Protein AF-A0A4P9ZT47-F1 (afdb_monomer_lite)

Secondary structure (DSSP, 8-state):
------HHHHHHHHHHHHHHHTSHHHHHHHHHHHHHHHTSHHHHHHHHHHHHHHHH-GGG--HHHHHHHHHHHHHHTS-HHHHHHHHHHHHHHHHHHS-----------

Radius of gyration: 21.72 Å; chains: 1; bounding box: 48×40×74 Å

Organism: NCBI:txid215637

Foldseek 3Di:
DDDDQDPVNVLVVVLVVCCVVVCVVVVLVVLLVVVCVVVCLVVVLVVVLCVVCVVQPVVRDDPVNSCVVSVVVSVVPDDVVSVCVSVVSSVVSSVVVVDDDPDDDPPDD

InterPro domains:
  IPR018783 Transcription factor, enhancer of yellow 2 [MF_03046] (1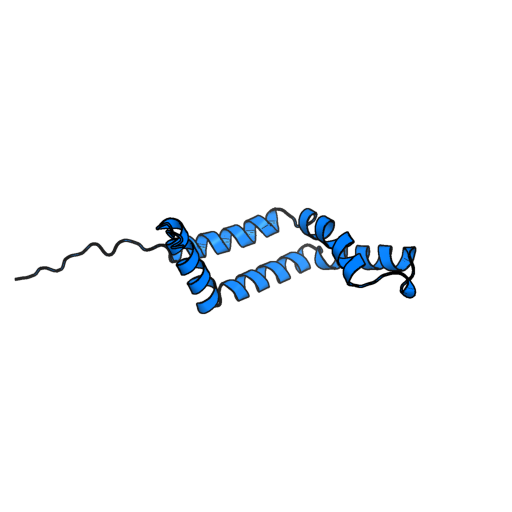0-97)
  IPR018783 Transcription factor, enhancer of yellow 2 [PF10163] (14-94)
  IPR018783 Transcription factor, enhancer of yellow 2 [PTHR12514] (7-97)
  IPR038212 Transcription factor EnY2 superfamily [G3DSA:1.10.246.140] (2-98)

Structure (mmCIF, N/CA/C/O backbone):
data_AF-A0A4P9ZT47-F1
#
_entry.id   AF-A0A4P9ZT47-F1
#
loop_
_atom_site.group_PDB
_atom_site.id
_atom_site.type_symbol
_atom_site.label_atom_id
_atom_site.label_alt_id
_atom_site.label_comp_id
_atom_site.label_asym_id
_atom_site.label_entity_id
_atom_site.label_seq_id
_atom_site.pdbx_PDB_ins_code
_atom_site.Cartn_x
_atom_site.Cartn_y
_atom_site.Cartn_z
_atom_site.occupancy
_atom_site.B_iso_or_equiv
_atom_site.auth_seq_id
_atom_site.auth_comp_id
_atom_site.auth_asym_id
_atom_site.auth_atom_id
_atom_site.pdbx_PDB_model_num
ATOM 1 N N . MET A 1 1 ? 4.374 30.961 22.612 1.00 38.50 1 MET A N 1
ATOM 2 C CA . MET A 1 1 ? 3.231 30.814 21.687 1.00 38.50 1 MET A CA 1
ATOM 3 C C . MET A 1 1 ? 2.540 29.503 22.025 1.00 38.50 1 MET A C 1
ATOM 5 O O . MET A 1 1 ? 3.067 28.450 21.700 1.00 38.50 1 MET A O 1
ATOM 9 N N . THR A 1 2 ? 1.453 29.547 22.792 1.00 42.91 2 THR A N 1
ATOM 10 C CA . THR A 1 2 ? 0.694 28.357 23.208 1.00 42.91 2 THR A CA 1
ATOM 11 C C . THR A 1 2 ? -0.320 28.025 22.116 1.00 42.91 2 THR A C 1
ATOM 13 O O . THR A 1 2 ? -1.231 28.815 21.887 1.00 42.91 2 THR A O 1
ATOM 16 N N . GLN A 1 3 ? -0.151 26.906 21.407 1.00 46.59 3 GLN A N 1
ATOM 17 C CA . GLN A 1 3 ? -1.192 26.424 20.497 1.00 46.59 3 GLN A CA 1
ATOM 18 C C . GLN A 1 3 ? -2.319 25.822 21.340 1.00 46.59 3 GLN A C 1
ATOM 20 O O . GLN A 1 3 ? -2.102 24.869 22.085 1.00 46.59 3 GLN A O 1
ATOM 25 N N . SER A 1 4 ? -3.503 26.422 21.262 1.00 53.44 4 SER A N 1
ATOM 26 C CA . SER A 1 4 ? -4.724 25.937 21.897 1.00 53.44 4 SER A CA 1
ATOM 27 C C . SER A 1 4 ? -5.212 24.695 21.144 1.00 53.44 4 SER A C 1
ATOM 29 O O . SER A 1 4 ? -5.905 24.820 20.139 1.00 53.44 4 SER A O 1
ATOM 31 N N . THR A 1 5 ? -4.816 23.498 21.575 1.00 61.81 5 THR A N 1
ATOM 32 C CA . THR A 1 5 ? -5.343 22.239 21.024 1.00 61.81 5 THR A CA 1
ATOM 33 C C . THR A 1 5 ? -6.844 22.166 21.297 1.00 61.81 5 THR A C 1
ATOM 35 O O . THR A 1 5 ? -7.264 22.286 22.449 1.00 61.81 5 THR A O 1
ATOM 38 N N . THR A 1 6 ? -7.667 22.011 20.257 1.00 75.56 6 THR A N 1
ATOM 39 C CA . THR A 1 6 ? -9.116 21.882 20.451 1.00 75.56 6 THR A CA 1
ATOM 40 C C . THR A 1 6 ? -9.455 20.499 21.028 1.00 75.56 6 THR A C 1
ATOM 42 O O . THR A 1 6 ? -8.720 19.536 20.789 1.00 75.56 6 THR A O 1
ATOM 45 N N . PRO A 1 7 ? -10.587 20.336 21.739 1.00 75.56 7 PRO A N 1
ATOM 46 C CA . PRO A 1 7 ? -11.012 19.026 22.243 1.00 75.56 7 PRO A CA 1
ATOM 47 C C . PRO A 1 7 ? -11.136 17.950 21.147 1.00 75.56 7 PRO A C 1
ATOM 49 O O . PRO A 1 7 ? -10.900 16.770 21.396 1.00 75.56 7 PRO A O 1
ATOM 52 N N . SER A 1 8 ? -11.464 18.353 19.913 1.00 81.12 8 SER A N 1
ATOM 53 C CA . SER A 1 8 ? -11.537 17.451 18.755 1.00 81.12 8 SER A CA 1
ATOM 54 C C . SER A 1 8 ? -10.158 16.977 18.291 1.00 81.12 8 SER A C 1
ATOM 56 O O . SER A 1 8 ? -9.996 15.804 17.953 1.00 81.12 8 SER A O 1
ATOM 58 N N . ASP A 1 9 ? -9.151 17.851 18.322 1.00 86.81 9 ASP A N 1
ATOM 59 C CA . ASP A 1 9 ? -7.772 17.478 17.987 1.00 86.81 9 ASP A CA 1
ATOM 60 C C . ASP A 1 9 ? -7.203 16.510 19.027 1.00 86.81 9 ASP A C 1
ATOM 62 O O . ASP A 1 9 ? -6.559 15.523 18.677 1.00 86.81 9 ASP A O 1
ATOM 66 N N . GLN A 1 10 ? -7.513 16.730 20.308 1.00 86.56 10 GLN A N 1
ATOM 67 C CA . GLN A 1 10 ? -7.136 15.810 21.380 1.00 86.56 10 GLN A CA 1
ATOM 68 C C . GLN A 1 10 ? -7.779 14.433 21.216 1.00 86.56 10 GLN A C 1
ATOM 70 O O . GLN A 1 10 ? -7.087 13.429 21.377 1.00 86.56 10 GLN A O 1
ATOM 75 N N . LEU A 1 11 ? -9.060 14.353 20.845 1.00 87.81 11 LEU A N 1
ATOM 76 C CA . LEU A 1 11 ? -9.711 13.072 20.557 1.00 87.81 11 LEU A CA 1
ATOM 77 C C . LEU A 1 11 ? -9.000 12.322 19.421 1.00 87.81 11 LEU A C 1
ATOM 79 O O . LEU A 1 11 ? -8.733 11.128 19.545 1.00 87.81 11 LEU A O 1
ATOM 83 N N . ARG A 1 12 ? -8.658 13.022 18.332 1.00 89.38 12 ARG A N 1
ATOM 84 C CA . ARG A 1 12 ? -7.939 12.430 17.196 1.00 89.38 12 ARG A CA 1
ATOM 85 C C . ARG A 1 12 ? -6.576 11.884 17.601 1.00 89.38 12 ARG A C 1
ATOM 87 O O . ARG A 1 12 ? -6.286 10.737 17.286 1.00 89.38 12 ARG A O 1
ATOM 94 N N . VAL A 1 13 ? -5.786 12.663 18.339 1.00 91.62 13 VAL A N 1
ATOM 95 C CA . VAL A 1 13 ? -4.464 12.234 18.824 1.00 91.62 13 VAL A CA 1
ATOM 96 C C . VAL A 1 13 ? -4.578 10.992 19.714 1.00 91.62 13 VAL A C 1
ATOM 98 O O . VAL A 1 13 ? -3.836 10.034 19.517 1.00 91.62 13 VAL A O 1
ATOM 101 N N . ASN A 1 14 ? -5.544 10.960 20.641 1.00 90.88 14 ASN A N 1
ATOM 102 C CA . ASN A 1 14 ? -5.775 9.789 21.494 1.00 90.88 14 ASN A CA 1
ATOM 103 C C . ASN A 1 14 ? -6.164 8.547 20.675 1.00 90.88 14 ASN A C 1
ATOM 105 O O . ASN A 1 14 ? -5.673 7.451 20.938 1.00 90.88 14 ASN A O 1
ATOM 109 N N . LEU A 1 15 ? -7.029 8.699 19.668 1.00 92.31 15 LEU A N 1
ATOM 110 C CA . LEU A 1 15 ? -7.416 7.593 18.789 1.00 92.31 15 LEU A CA 1
ATOM 111 C C . LEU A 1 15 ? -6.245 7.102 17.929 1.00 92.31 15 LEU A C 1
ATOM 113 O O . LEU A 1 15 ? -6.069 5.896 17.799 1.00 92.31 15 LEU A O 1
ATOM 117 N N . GLU A 1 16 ? -5.432 8.003 17.373 1.00 92.00 16 GLU A N 1
ATOM 118 C CA . GLU A 1 16 ? -4.234 7.658 16.593 1.00 92.00 16 GLU A CA 1
ATOM 119 C C . GLU A 1 16 ? -3.190 6.916 17.441 1.00 92.00 16 GLU A C 1
ATOM 121 O O . GLU A 1 16 ? -2.585 5.941 16.977 1.00 92.00 16 GLU A O 1
ATOM 126 N N . GLN A 1 17 ? -3.019 7.329 18.701 1.00 93.50 17 GLN A N 1
ATOM 127 C CA . GLN A 1 17 ? -2.173 6.630 19.663 1.00 93.50 17 GLN A CA 1
ATOM 128 C C . GLN A 1 17 ? -2.708 5.221 19.932 1.00 93.50 17 GLN A C 1
ATOM 130 O O . GLN A 1 17 ? -1.977 4.251 19.741 1.00 93.50 17 GLN A O 1
ATOM 135 N N . ARG A 1 18 ? -3.999 5.080 20.263 1.00 93.81 18 ARG A N 1
ATOM 136 C CA . ARG A 1 18 ? -4.622 3.764 20.493 1.00 93.81 18 ARG A CA 1
ATOM 137 C C . ARG A 1 18 ? -4.570 2.864 19.262 1.00 93.81 18 ARG A C 1
ATOM 139 O O . ARG A 1 18 ? -4.360 1.664 19.405 1.00 93.81 18 ARG A O 1
ATOM 146 N N . LEU A 1 19 ? -4.734 3.419 18.061 1.00 93.94 19 LEU A N 1
ATOM 147 C CA . LEU A 1 19 ? -4.620 2.681 16.800 1.00 93.94 19 LEU A CA 1
ATOM 148 C C . LEU A 1 19 ? -3.219 2.073 16.635 1.00 93.94 19 LEU A C 1
ATOM 150 O O . LEU A 1 19 ? -3.083 0.968 16.122 1.00 93.94 19 LEU A O 1
ATOM 154 N N . THR A 1 20 ? -2.187 2.786 17.087 1.00 95.06 20 THR A N 1
ATOM 155 C CA . THR A 1 20 ? -0.797 2.319 17.028 1.00 95.06 20 THR A CA 1
ATOM 156 C C . THR A 1 20 ? -0.484 1.334 18.159 1.00 95.06 20 THR A C 1
ATOM 158 O O . THR A 1 20 ? 0.075 0.274 17.914 1.00 95.06 20 THR A O 1
ATOM 161 N N . GLU A 1 21 ? -0.870 1.638 19.399 1.00 95.06 21 GLU A N 1
ATOM 162 C CA . GLU A 1 21 ? -0.560 0.797 20.569 1.00 95.06 21 GLU A CA 1
ATOM 163 C C . GLU A 1 21 ? -1.315 -0.539 20.580 1.00 95.06 21 GLU A C 1
ATOM 165 O O . GLU A 1 21 ? -0.807 -1.528 21.101 1.00 95.06 21 GLU A O 1
ATOM 170 N N . SER A 1 22 ? -2.516 -0.586 19.994 1.00 95.19 22 SER A N 1
ATOM 171 C CA . SER A 1 22 ? -3.296 -1.826 19.861 1.00 95.19 22 SER A CA 1
ATOM 172 C C . SER A 1 22 ? -2.806 -2.753 18.743 1.00 95.19 22 SER A C 1
ATOM 174 O O . SER A 1 22 ? -3.268 -3.888 18.666 1.00 95.19 22 SER A O 1
ATOM 176 N N . GLY A 1 23 ? -1.905 -2.289 17.869 1.00 95.94 23 GLY A N 1
ATOM 177 C CA . GLY A 1 23 ? -1.488 -3.020 16.668 1.00 95.94 23 GLY A CA 1
ATOM 178 C C . GLY A 1 23 ? -2.489 -2.955 15.506 1.00 95.94 23 GLY A C 1
ATOM 179 O O . GLY A 1 23 ? -2.251 -3.536 14.445 1.00 95.94 23 GLY A O 1
ATOM 180 N N . GLU A 1 24 ? -3.612 -2.247 15.669 1.00 96.12 24 GLU A N 1
ATOM 181 C CA . GLU A 1 24 ? -4.642 -2.133 14.631 1.00 96.12 24 GLU A CA 1
ATOM 182 C C . GLU A 1 24 ? -4.102 -1.425 13.381 1.00 96.12 24 GLU A C 1
ATOM 184 O O . GLU A 1 24 ? -4.453 -1.765 12.251 1.00 96.12 24 GLU A O 1
ATOM 189 N N . LYS A 1 25 ? -3.198 -0.457 13.554 1.00 95.00 25 LYS A N 1
ATOM 190 C CA . LYS A 1 25 ? -2.531 0.220 12.438 1.00 95.00 25 LYS A CA 1
ATOM 191 C C . LYS A 1 25 ? -1.781 -0.773 11.549 1.00 95.00 25 LYS A C 1
ATOM 193 O O . LYS A 1 25 ? -1.902 -0.710 10.324 1.00 95.00 25 LYS A O 1
ATOM 198 N N . GLU A 1 26 ? -1.005 -1.670 12.143 1.00 97.25 26 GLU A N 1
ATOM 199 C CA . GLU A 1 26 ? -0.248 -2.707 11.446 1.00 97.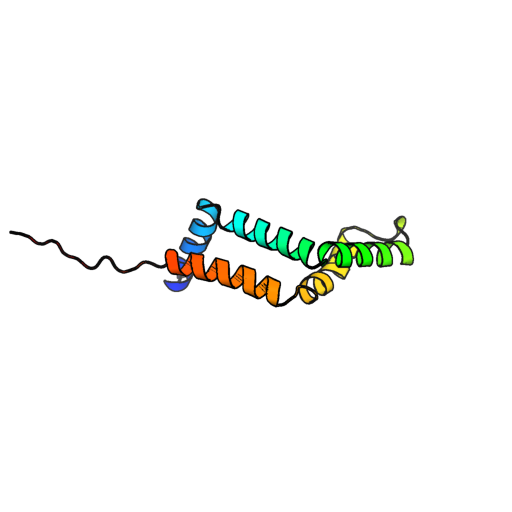25 26 GLU A CA 1
ATOM 200 C C . GLU A 1 26 ? -1.201 -3.699 10.769 1.00 97.25 26 GLU A C 1
ATOM 202 O O . GLU A 1 26 ? -1.015 -4.018 9.591 1.00 97.25 26 GLU A O 1
ATOM 207 N N . HIS A 1 27 ? -2.278 -4.087 11.457 1.00 97.00 27 HIS A N 1
ATOM 208 C CA . HIS A 1 27 ? -3.318 -4.949 10.900 1.00 97.00 27 HIS A CA 1
ATOM 209 C C . HIS A 1 27 ? -3.995 -4.333 9.660 1.00 97.00 27 HIS A C 1
ATOM 211 O O . HIS A 1 27 ? -4.091 -4.969 8.606 1.00 97.00 27 HIS A O 1
ATOM 217 N N . LEU A 1 28 ? -4.380 -3.053 9.716 1.00 97.38 28 LEU A N 1
ATOM 218 C CA . LEU A 1 28 ? -4.942 -2.325 8.572 1.00 97.38 28 LEU A CA 1
ATOM 219 C C . LEU A 1 28 ? -3.956 -2.241 7.400 1.00 97.38 28 LEU A C 1
ATOM 221 O O . LEU A 1 28 ? -4.357 -2.363 6.239 1.00 97.38 28 LEU A O 1
ATOM 225 N N . GLN A 1 29 ? -2.661 -2.059 7.677 1.00 96.81 29 GLN A N 1
ATOM 226 C CA . GLN A 1 29 ? -1.633 -2.082 6.635 1.00 96.81 29 GLN A CA 1
ATOM 227 C C . GLN A 1 29 ? -1.513 -3.459 5.973 1.00 96.81 29 GLN A C 1
ATOM 229 O O . GLN A 1 29 ? -1.293 -3.531 4.763 1.00 96.81 29 GLN A O 1
ATOM 234 N N . GLU A 1 30 ? -1.650 -4.549 6.726 1.00 97.81 30 GLU A N 1
ATOM 235 C CA . GLU A 1 30 ? -1.665 -5.907 6.174 1.00 97.81 30 GLU A CA 1
ATOM 236 C C . GLU A 1 30 ? -2.882 -6.143 5.285 1.00 97.81 30 GLU A C 1
ATOM 238 O O . GLU A 1 30 ? -2.716 -6.597 4.151 1.00 97.81 30 GLU A O 1
ATOM 243 N N . ILE A 1 31 ? -4.076 -5.743 5.733 1.00 97.31 31 ILE A N 1
ATOM 244 C CA . ILE A 1 31 ? -5.301 -5.821 4.924 1.00 97.31 31 ILE A CA 1
ATOM 245 C C . ILE A 1 31 ? -5.138 -5.023 3.628 1.00 97.31 31 ILE A C 1
ATOM 247 O O . ILE A 1 31 ? -5.518 -5.504 2.555 1.00 97.31 31 ILE A O 1
ATOM 251 N N . LEU A 1 32 ? -4.560 -3.819 3.702 1.00 97.62 32 LEU A N 1
ATOM 252 C CA . LEU A 1 32 ? -4.302 -2.989 2.527 1.00 97.62 32 LEU A CA 1
ATOM 253 C C . LEU A 1 32 ? -3.328 -3.687 1.574 1.00 97.62 32 LEU A C 1
ATOM 255 O O . LEU A 1 32 ? -3.634 -3.823 0.392 1.00 97.62 32 LEU A O 1
ATOM 259 N N . ARG A 1 33 ? -2.184 -4.178 2.073 1.00 97.31 33 ARG A N 1
ATOM 260 C CA . ARG A 1 33 ? -1.200 -4.897 1.246 1.00 97.31 33 ARG A CA 1
ATOM 261 C C . ARG A 1 33 ? -1.809 -6.128 0.580 1.00 97.31 33 ARG A C 1
ATOM 263 O O . ARG A 1 33 ? -1.597 -6.307 -0.615 1.00 97.31 33 ARG A O 1
ATOM 270 N N . ALA A 1 34 ? -2.552 -6.946 1.325 1.00 97.75 34 ALA A N 1
ATOM 271 C CA . ALA A 1 34 ? -3.216 -8.133 0.794 1.00 97.75 34 ALA A CA 1
ATOM 272 C C . ALA A 1 34 ? -4.214 -7.753 -0.306 1.00 97.75 34 ALA A C 1
ATOM 274 O O . ALA A 1 34 ? -4.125 -8.263 -1.418 1.00 97.75 34 ALA A O 1
ATOM 275 N N . SER A 1 35 ? -5.069 -6.760 -0.048 1.00 97.38 35 SER A N 1
ATOM 276 C CA . SER A 1 35 ? -6.086 -6.322 -1.012 1.00 97.38 35 SER A CA 1
ATOM 277 C C . SER A 1 35 ? -5.467 -5.740 -2.291 1.00 97.38 35 SER A C 1
ATOM 279 O O . SER A 1 35 ? -5.965 -6.002 -3.381 1.00 97.38 35 SER A O 1
ATOM 281 N N . LEU A 1 36 ? -4.354 -4.999 -2.187 1.00 97.75 36 LEU A N 1
ATOM 282 C CA . LEU A 1 36 ? -3.608 -4.476 -3.343 1.00 97.75 36 LEU A CA 1
ATOM 283 C C . LEU A 1 36 ? -2.883 -5.570 -4.149 1.00 97.75 36 LEU A C 1
ATOM 285 O O . LEU A 1 36 ? -2.575 -5.374 -5.326 1.00 97.75 36 LEU A O 1
ATOM 289 N N . ILE A 1 37 ? -2.562 -6.705 -3.527 1.00 97.56 37 ILE A N 1
ATOM 290 C CA . ILE A 1 37 ? -2.021 -7.876 -4.228 1.00 97.56 37 ILE A CA 1
ATOM 291 C C . ILE A 1 37 ? -3.158 -8.623 -4.927 1.00 97.56 37 ILE A C 1
ATOM 293 O O . ILE A 1 37 ? -3.059 -8.889 -6.120 1.00 97.56 37 ILE A O 1
ATOM 297 N N . GLU A 1 38 ? -4.242 -8.907 -4.207 1.00 97.00 38 GLU A N 1
ATOM 298 C CA . GLU A 1 38 ? -5.407 -9.649 -4.703 1.00 97.00 38 GLU A CA 1
ATOM 299 C C . GLU A 1 38 ? -6.068 -8.969 -5.906 1.00 97.00 38 GLU A C 1
ATOM 301 O O . GLU A 1 38 ? -6.420 -9.643 -6.871 1.00 97.00 38 GLU A O 1
ATOM 306 N N . CYS A 1 39 ? -6.191 -7.637 -5.898 1.00 96.50 39 CYS A N 1
ATOM 307 C CA . CYS A 1 39 ? -6.756 -6.897 -7.030 1.00 96.50 39 CYS A CA 1
ATOM 308 C C . CYS A 1 39 ? -5.758 -6.656 -8.180 1.00 96.50 39 CYS A C 1
ATOM 310 O O . CYS A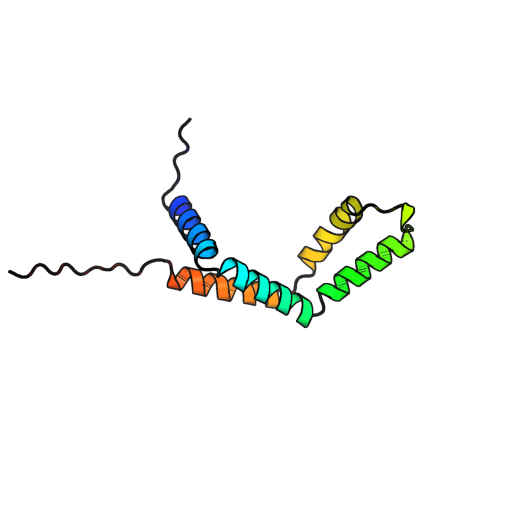 1 39 ? -6.085 -5.972 -9.148 1.00 96.50 39 CYS A O 1
ATOM 312 N N . GLY A 1 40 ? -4.530 -7.178 -8.080 1.00 97.31 40 GLY A N 1
ATOM 313 C CA . GLY A 1 40 ? -3.495 -7.053 -9.110 1.00 97.31 40 GLY A CA 1
ATOM 314 C C . GLY A 1 40 ? -2.806 -5.685 -9.179 1.00 97.31 40 GLY A C 1
ATOM 315 O O . GLY A 1 40 ? -1.924 -5.488 -10.020 1.00 97.31 40 GLY A O 1
ATOM 316 N N . TRP A 1 41 ? -3.140 -4.744 -8.289 1.00 97.75 41 TRP A N 1
ATOM 317 C CA . TRP A 1 41 ? -2.556 -3.397 -8.278 1.00 97.75 41 TRP A CA 1
ATOM 318 C C . TRP A 1 41 ? -1.029 -3.438 -8.168 1.00 97.75 41 TRP A C 1
ATOM 320 O O . TRP A 1 41 ? -0.330 -2.775 -8.933 1.00 97.75 41 TRP A O 1
ATOM 330 N N . LYS A 1 42 ? -0.479 -4.280 -7.281 1.00 95.94 42 LYS A N 1
ATOM 331 C CA . LYS A 1 42 ? 0.981 -4.395 -7.100 1.00 95.94 42 LYS A CA 1
ATOM 332 C C . LYS A 1 42 ? 1.700 -4.740 -8.407 1.00 95.94 42 LYS A C 1
ATOM 334 O O . LYS A 1 42 ? 2.768 -4.194 -8.686 1.00 95.94 42 LYS A O 1
ATOM 339 N N . ASP A 1 43 ? 1.135 -5.642 -9.201 1.00 97.25 43 ASP A N 1
ATOM 340 C CA . ASP A 1 43 ? 1.756 -6.085 -10.448 1.00 97.25 43 ASP A CA 1
ATOM 341 C C . ASP A 1 43 ? 1.537 -5.088 -11.586 1.00 97.25 43 ASP A C 1
ATOM 343 O O . ASP A 1 43 ? 2.450 -4.882 -12.389 1.00 97.25 43 ASP A O 1
ATOM 347 N N . GLN A 1 44 ? 0.405 -4.377 -11.590 1.00 97.06 44 GLN A N 1
ATOM 348 C CA . GLN A 1 44 ? 0.187 -3.229 -12.468 1.00 97.06 44 GLN A CA 1
ATOM 349 C C . GLN A 1 44 ? 1.261 -2.151 -12.250 1.00 97.06 44 GLN A C 1
ATOM 351 O O . GLN A 1 44 ? 1.885 -1.707 -13.214 1.00 97.06 44 GLN A O 1
ATOM 356 N N . ILE A 1 45 ? 1.532 -1.762 -10.999 1.00 96.88 45 ILE A N 1
ATOM 357 C CA . ILE A 1 45 ? 2.549 -0.743 -10.698 1.00 96.88 45 ILE A CA 1
ATOM 358 C C . ILE A 1 45 ? 3.947 -1.216 -11.100 1.00 96.88 45 ILE A C 1
ATOM 360 O O . ILE A 1 45 ? 4.676 -0.476 -11.759 1.00 96.88 45 ILE A O 1
ATOM 364 N N . LYS A 1 46 ? 4.310 -2.472 -10.810 1.00 96.25 46 LYS A N 1
ATOM 365 C CA . LYS A 1 46 ? 5.586 -3.044 -11.277 1.00 96.25 46 LYS A CA 1
ATOM 366 C C . LYS A 1 46 ? 5.708 -3.055 -12.800 1.00 96.25 46 LYS A C 1
ATOM 368 O O . LYS A 1 46 ? 6.799 -2.823 -13.316 1.00 96.25 46 LYS A O 1
ATOM 373 N N . ALA A 1 47 ? 4.635 -3.371 -13.528 1.00 96.94 47 ALA A N 1
ATOM 374 C CA . ALA A 1 47 ? 4.646 -3.343 -14.989 1.00 96.94 47 ALA A CA 1
ATOM 375 C C . ALA A 1 47 ? 4.974 -1.935 -15.494 1.00 96.94 47 ALA A C 1
ATOM 377 O O . ALA A 1 47 ? 5.888 -1.779 -16.295 1.00 96.94 47 ALA A O 1
ATOM 378 N N . ARG A 1 48 ? 4.351 -0.909 -14.909 1.00 95.38 48 ARG A N 1
ATOM 379 C CA . ARG A 1 48 ? 4.636 0.491 -15.240 1.00 95.38 48 ARG A CA 1
ATOM 380 C C . ARG A 1 48 ? 6.063 0.916 -14.896 1.00 95.38 48 ARG A C 1
ATOM 382 O O . ARG A 1 48 ? 6.691 1.588 -15.708 1.00 95.38 48 ARG A O 1
ATOM 389 N N . CYS A 1 49 ? 6.617 0.466 -13.764 1.00 95.81 49 CYS A N 1
ATOM 390 C CA . CYS A 1 49 ? 8.043 0.662 -13.469 1.00 95.81 49 CYS A CA 1
ATOM 391 C C . CYS A 1 49 ? 8.929 0.107 -14.586 1.00 95.81 49 CYS A C 1
ATOM 393 O O . CYS A 1 49 ? 9.861 0.774 -15.033 1.00 95.81 49 CYS A O 1
ATOM 395 N N . ARG A 1 50 ? 8.640 -1.121 -15.032 1.00 95.81 50 ARG A N 1
ATOM 396 C CA . ARG A 1 50 ? 9.410 -1.783 -16.090 1.00 95.81 50 ARG A CA 1
ATOM 397 C C . ARG A 1 50 ? 9.284 -1.057 -17.425 1.00 95.81 50 ARG A C 1
ATOM 399 O O . ARG A 1 50 ? 10.300 -0.919 -18.094 1.00 95.81 50 ARG A O 1
ATOM 406 N N . ASP A 1 51 ? 8.102 -0.555 -17.774 1.00 95.44 51 ASP A N 1
ATOM 407 C CA . ASP A 1 51 ? 7.887 0.211 -19.008 1.00 95.44 51 ASP A CA 1
ATOM 408 C C . ASP A 1 51 ? 8.746 1.489 -19.031 1.00 95.44 51 ASP A C 1
ATOM 410 O O . ASP A 1 51 ? 9.428 1.768 -20.020 1.00 95.44 51 ASP A O 1
ATOM 414 N N . ILE A 1 52 ? 8.778 2.237 -17.920 1.00 93.88 52 ILE A N 1
ATOM 415 C CA . ILE A 1 52 ? 9.570 3.474 -17.793 1.00 93.88 52 ILE A CA 1
ATOM 416 C C . ILE A 1 52 ? 11.067 3.169 -17.894 1.00 93.88 52 ILE A C 1
ATOM 418 O O . ILE A 1 52 ? 11.774 3.778 -18.701 1.00 93.88 52 ILE A O 1
ATOM 422 N N . ILE A 1 53 ? 11.547 2.194 -17.116 1.00 95.44 53 ILE A N 1
ATOM 423 C CA . ILE A 1 53 ? 12.959 1.785 -17.120 1.00 95.44 53 ILE A CA 1
ATOM 424 C C . ILE A 1 53 ? 13.362 1.237 -18.494 1.00 95.44 53 ILE A C 1
ATOM 426 O O . ILE A 1 53 ? 14.450 1.542 -18.978 1.00 95.44 53 ILE A O 1
ATOM 430 N N . GLY A 1 54 ? 12.496 0.455 -19.140 1.00 95.56 54 GLY A N 1
ATOM 431 C CA . GLY A 1 54 ? 12.738 -0.106 -20.469 1.00 95.56 54 GLY A CA 1
ATOM 432 C C . GLY A 1 54 ? 12.806 0.961 -21.560 1.00 95.56 54 GLY A C 1
ATOM 433 O O . GLY A 1 54 ? 13.624 0.850 -22.467 1.00 95.56 54 GLY A O 1
ATOM 434 N N . THR A 1 55 ? 12.000 2.018 -21.444 1.00 94.31 55 THR A N 1
ATOM 435 C CA . THR A 1 55 ? 11.960 3.116 -22.423 1.00 94.31 55 THR A CA 1
ATOM 436 C C . THR A 1 55 ? 13.145 4.070 -22.271 1.00 94.31 55 THR A C 1
ATOM 438 O O . THR A 1 55 ? 13.725 4.494 -23.266 1.00 94.31 55 THR A O 1
ATOM 441 N N . ARG A 1 56 ? 13.516 4.424 -21.034 1.00 93.44 56 ARG A N 1
ATOM 442 C CA . ARG A 1 56 ? 14.592 5.398 -20.763 1.00 93.44 56 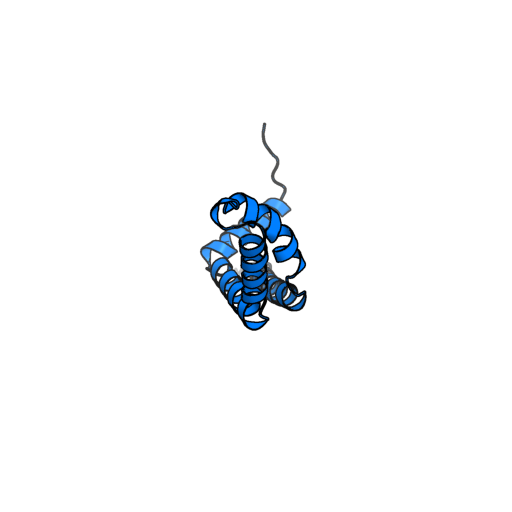ARG A CA 1
ATOM 443 C C . ARG A 1 56 ? 15.976 4.758 -20.641 1.00 93.44 56 ARG A C 1
ATOM 445 O O . ARG A 1 56 ? 16.983 5.432 -20.842 1.00 93.44 56 ARG A O 1
ATOM 452 N N . GLY A 1 57 ? 16.028 3.466 -20.329 1.00 93.00 57 GLY A N 1
ATOM 453 C CA . GLY A 1 57 ? 17.242 2.739 -19.978 1.00 93.00 57 GLY A CA 1
ATOM 454 C C . GLY A 1 57 ? 17.568 2.850 -18.486 1.00 93.00 57 GLY A C 1
ATOM 455 O O . GLY A 1 57 ? 17.470 3.916 -17.883 1.00 93.00 57 GLY A O 1
ATOM 456 N N . VAL A 1 58 ? 18.011 1.738 -17.890 1.00 92.12 58 VAL A N 1
ATOM 457 C CA . VAL A 1 58 ? 18.278 1.630 -16.441 1.00 92.12 58 VAL A CA 1
ATOM 458 C C . VAL A 1 58 ? 19.328 2.621 -15.925 1.00 92.12 58 VAL A C 1
ATOM 460 O O . VAL A 1 58 ? 19.230 3.071 -14.791 1.00 92.12 58 VAL A O 1
ATOM 463 N N . ALA A 1 59 ? 20.303 3.001 -16.755 1.00 93.00 59 ALA A N 1
ATOM 464 C CA . ALA A 1 59 ? 21.345 3.960 -16.382 1.00 93.00 59 ALA A CA 1
ATOM 465 C C . ALA A 1 59 ? 20.839 5.412 -16.285 1.00 93.00 59 ALA A C 1
ATOM 467 O O . ALA A 1 59 ? 21.516 6.250 -15.699 1.00 93.00 59 ALA A O 1
ATOM 468 N N . ASN A 1 60 ? 19.662 5.701 -16.850 1.00 92.50 60 ASN A N 1
ATOM 469 C CA . ASN A 1 60 ? 19.115 7.052 -16.969 1.00 92.50 60 ASN A CA 1
ATOM 470 C C . ASN A 1 60 ? 17.955 7.322 -16.001 1.00 92.50 60 ASN A C 1
ATOM 472 O O . ASN A 1 60 ? 17.357 8.389 -16.073 1.00 92.50 60 ASN A O 1
ATOM 476 N N . VAL A 1 61 ? 17.602 6.367 -15.133 1.00 93.69 61 VAL A N 1
ATOM 477 C CA . VAL A 1 61 ? 16.465 6.495 -14.212 1.00 93.69 61 VAL A CA 1
ATOM 478 C C . VAL A 1 61 ? 16.938 6.278 -12.785 1.00 93.69 61 VAL A C 1
ATOM 480 O O . VAL A 1 61 ? 17.458 5.217 -12.439 1.00 93.69 61 VAL A O 1
ATOM 483 N N . THR A 1 62 ? 16.711 7.273 -11.932 1.00 95.56 62 THR A N 1
ATOM 484 C CA . THR A 1 62 ? 16.929 7.130 -10.489 1.00 95.56 62 THR A CA 1
ATOM 485 C C . THR A 1 62 ? 15.672 6.605 -9.800 1.00 95.56 62 THR A C 1
ATOM 487 O O . THR A 1 62 ? 14.553 6.782 -10.282 1.00 95.56 62 THR A O 1
ATOM 490 N N . VAL A 1 63 ? 15.837 5.983 -8.629 1.00 94.50 63 VAL A N 1
ATOM 491 C CA . VAL A 1 63 ? 14.695 5.530 -7.816 1.00 94.50 63 VAL A CA 1
ATOM 492 C C . VAL A 1 63 ? 13.789 6.703 -7.438 1.00 94.50 63 VAL A C 1
ATOM 494 O O . VAL A 1 63 ? 12.571 6.565 -7.469 1.00 94.50 63 VAL A O 1
ATOM 497 N N . GLU A 1 64 ? 14.364 7.863 -7.110 1.00 95.44 64 GLU A N 1
ATOM 498 C CA . GLU A 1 64 ? 13.592 9.046 -6.725 1.00 95.44 64 GLU A CA 1
ATOM 499 C C . GLU A 1 64 ? 12.740 9.579 -7.884 1.00 95.44 64 GLU A C 1
ATOM 501 O O . GLU A 1 64 ? 11.557 9.865 -7.700 1.00 95.44 64 GLU A O 1
ATOM 506 N N . GLU A 1 65 ? 13.312 9.668 -9.087 1.00 93.19 65 GLU A N 1
ATOM 507 C CA . GLU A 1 65 ? 12.582 10.072 -10.291 1.00 93.19 65 GLU A CA 1
ATOM 508 C C . GLU A 1 65 ? 11.453 9.089 -10.607 1.00 93.19 65 GLU A C 1
ATOM 510 O O . GLU A 1 65 ? 10.310 9.502 -10.812 1.00 93.19 65 GLU A O 1
ATOM 515 N N . LEU A 1 66 ? 11.746 7.786 -10.550 1.00 95.06 66 LEU A N 1
ATOM 516 C CA . LEU A 1 66 ? 10.751 6.743 -10.769 1.00 95.06 66 LEU A CA 1
ATOM 517 C C . LEU A 1 66 ? 9.603 6.839 -9.757 1.00 95.06 66 LEU A C 1
ATOM 519 O O . LEU A 1 66 ? 8.438 6.747 -10.135 1.00 95.06 66 LEU A O 1
ATOM 523 N N . MET A 1 67 ? 9.914 7.063 -8.478 1.00 95.25 67 MET A N 1
ATOM 524 C CA . MET A 1 67 ? 8.912 7.252 -7.428 1.00 95.25 67 MET A CA 1
ATOM 525 C C . MET A 1 67 ? 8.071 8.503 -7.667 1.00 95.25 67 MET A C 1
ATOM 527 O O . MET A 1 67 ? 6.850 8.446 -7.526 1.00 95.25 67 MET A O 1
ATOM 531 N N . ARG A 1 68 ? 8.695 9.621 -8.045 1.00 95.88 68 ARG A N 1
ATOM 532 C CA . ARG A 1 68 ? 8.001 10.883 -8.330 1.00 95.88 68 ARG A CA 1
ATOM 533 C C . ARG A 1 68 ? 7.003 10.733 -9.476 1.00 95.88 68 ARG A C 1
ATOM 535 O O . ARG A 1 68 ? 5.912 11.290 -9.409 1.00 95.88 68 ARG A O 1
ATOM 542 N N . GLU A 1 69 ? 7.363 9.958 -10.491 1.00 93.75 69 GLU A N 1
ATOM 543 C CA . GLU A 1 69 ? 6.520 9.708 -11.657 1.00 93.75 69 GLU A CA 1
ATOM 544 C C . GLU A 1 69 ? 5.417 8.679 -11.381 1.00 93.75 69 GLU A C 1
ATOM 546 O O . GLU A 1 69 ? 4.268 8.873 -11.775 1.00 93.75 69 GLU A O 1
ATOM 551 N N . ILE A 1 70 ? 5.736 7.598 -10.665 1.00 96.00 70 ILE A N 1
ATOM 552 C CA . ILE A 1 70 ? 4.787 6.506 -10.430 1.00 96.00 70 ILE A CA 1
ATOM 553 C C . ILE A 1 70 ? 3.803 6.808 -9.312 1.00 96.00 70 ILE A C 1
ATOM 555 O O . ILE A 1 70 ? 2.653 6.386 -9.417 1.00 96.00 70 ILE A O 1
ATOM 559 N N . SER A 1 71 ? 4.202 7.526 -8.258 1.00 95.19 71 SER A N 1
ATOM 560 C CA . SER A 1 71 ? 3.348 7.716 -7.075 1.00 95.19 71 SER A CA 1
ATOM 561 C C . SER A 1 71 ? 1.964 8.291 -7.416 1.00 95.19 71 SER A C 1
ATOM 563 O O . SER A 1 71 ? 0.975 7.689 -6.997 1.00 95.19 71 SER A O 1
ATOM 565 N N . PRO A 1 72 ? 1.818 9.369 -8.217 1.00 96.12 72 PRO A N 1
ATOM 566 C CA . PRO A 1 72 ? 0.499 9.922 -8.548 1.00 96.12 72 PRO A CA 1
ATOM 567 C C . PRO A 1 72 ? -0.417 8.913 -9.256 1.00 96.12 72 PRO A C 1
ATOM 569 O O . PRO A 1 72 ? -1.599 8.782 -8.927 1.00 96.12 72 PRO A O 1
ATOM 572 N N . MET A 1 73 ? 0.138 8.152 -10.203 1.00 94.12 73 MET A N 1
ATOM 573 C CA . MET A 1 73 ? -0.587 7.090 -10.900 1.00 94.12 73 MET A CA 1
ATOM 574 C C . MET A 1 73 ? -0.933 5.944 -9.943 1.00 94.12 73 MET A C 1
ATOM 576 O O . MET A 1 73 ? -2.057 5.456 -9.952 1.00 94.12 73 MET A O 1
ATOM 580 N N . ALA A 1 74 ? 0.004 5.547 -9.084 1.00 96.19 74 ALA A N 1
ATOM 581 C CA . ALA A 1 74 ? -0.193 4.483 -8.114 1.00 96.19 74 ALA A CA 1
ATOM 582 C C . ALA A 1 74 ? -1.326 4.810 -7.133 1.00 96.19 74 ALA A C 1
ATOM 584 O O . ALA A 1 74 ? -2.177 3.962 -6.889 1.00 96.19 74 ALA A O 1
ATOM 585 N N . HIS A 1 75 ? -1.389 6.043 -6.622 1.00 95.38 75 HIS A N 1
ATOM 586 C CA . HIS A 1 75 ? -2.462 6.489 -5.730 1.00 95.38 75 HIS A CA 1
ATOM 587 C C . HIS A 1 75 ? -3.822 6.591 -6.431 1.00 95.38 75 HIS A C 1
ATOM 589 O O . HIS A 1 75 ? -4.840 6.220 -5.846 1.00 95.38 75 HIS A O 1
ATOM 595 N N . SER A 1 76 ? -3.852 7.080 -7.673 1.00 96.31 76 SER A N 1
ATOM 596 C CA . SER A 1 76 ? -5.099 7.221 -8.437 1.00 96.31 76 SER A CA 1
ATOM 597 C C . SER A 1 76 ? -5.651 5.889 -8.946 1.00 96.31 76 SER A C 1
ATOM 599 O O . SER A 1 76 ? -6.862 5.772 -9.106 1.00 96.31 76 SER A O 1
ATOM 601 N N . SER A 1 77 ? -4.804 4.873 -9.142 1.00 96.25 77 SER A N 1
ATOM 602 C CA . SER A 1 77 ? -5.229 3.547 -9.602 1.00 96.25 77 SER A CA 1
ATOM 603 C C . SER A 1 77 ? -5.718 2.613 -8.491 1.00 96.25 77 SER A C 1
ATOM 605 O O . SER A 1 77 ? -6.113 1.486 -8.786 1.00 96.25 77 SER A O 1
ATOM 607 N N . ILE A 1 78 ? -5.701 3.042 -7.221 1.00 96.88 78 ILE A N 1
ATOM 608 C CA . ILE A 1 78 ? -6.247 2.247 -6.112 1.00 96.88 78 ILE A CA 1
ATOM 609 C C . ILE A 1 78 ? -7.774 2.146 -6.278 1.00 96.88 78 ILE A C 1
ATOM 611 O O . ILE A 1 78 ? -8.438 3.190 -6.230 1.00 96.88 78 ILE A O 1
ATOM 615 N N . PRO A 1 79 ? -8.342 0.928 -6.401 1.00 97.19 79 PRO A N 1
ATOM 616 C CA . PRO A 1 79 ? -9.784 0.740 -6.526 1.00 97.19 79 PRO A CA 1
ATOM 617 C C . PRO A 1 79 ? -10.544 1.244 -5.297 1.00 97.19 79 PRO A C 1
ATOM 619 O O . PRO A 1 79 ? -10.061 1.145 -4.161 1.00 97.19 79 PRO A O 1
ATOM 622 N N . ASP A 1 80 ? -11.749 1.765 -5.510 1.00 97.06 80 ASP A N 1
ATOM 623 C CA . ASP A 1 80 ? -12.570 2.308 -4.427 1.00 97.06 80 ASP A CA 1
ATOM 624 C C . ASP A 1 80 ? -13.008 1.219 -3.448 1.00 97.06 80 ASP A C 1
ATOM 626 O O . ASP A 1 80 ? -13.095 1.477 -2.250 1.00 97.06 80 ASP A O 1
ATOM 630 N N . GLU A 1 81 ? -13.161 -0.022 -3.905 1.00 96.06 81 GLU A N 1
ATOM 631 C CA . GLU A 1 81 ? -13.468 -1.179 -3.065 1.00 96.06 81 GLU A CA 1
ATOM 632 C C . GLU A 1 81 ? -12.385 -1.402 -2.000 1.00 96.06 81 GLU A C 1
ATOM 634 O O . GLU A 1 81 ? -12.694 -1.692 -0.842 1.00 96.06 81 GLU A O 1
ATOM 639 N N . VAL A 1 82 ? -11.109 -1.199 -2.355 1.00 97.12 82 VAL A N 1
ATOM 640 C CA . VAL A 1 82 ? -9.988 -1.299 -1.408 1.00 97.12 82 VAL A CA 1
ATOM 641 C C . VAL A 1 82 ? -10.056 -0.162 -0.389 1.00 97.12 82 VAL A C 1
ATOM 643 O O . VAL A 1 82 ? -9.919 -0.403 0.812 1.00 97.12 82 VAL A O 1
ATOM 646 N N . LYS A 1 83 ? -10.323 1.073 -0.837 1.00 95.88 83 LYS A N 1
ATOM 647 C CA . LYS A 1 83 ? -10.473 2.236 0.058 1.00 95.88 83 LYS A CA 1
ATOM 648 C C . LYS A 1 83 ? -11.636 2.034 1.026 1.00 95.88 83 LYS A C 1
ATOM 650 O O . LYS A 1 83 ? -11.475 2.245 2.225 1.00 95.88 83 LYS A O 1
ATOM 655 N N . VAL A 1 84 ? -12.785 1.581 0.524 1.00 97.31 84 VAL A N 1
ATOM 656 C CA . VAL A 1 84 ? -13.984 1.287 1.319 1.00 97.31 84 VAL A CA 1
ATOM 657 C C . VAL A 1 84 ? -13.693 0.202 2.349 1.00 97.31 84 VAL A C 1
ATOM 659 O O . VAL A 1 84 ? -14.069 0.371 3.508 1.00 97.31 84 VAL A O 1
ATOM 662 N N . LYS A 1 85 ? -12.982 -0.870 1.979 1.00 96.06 85 LYS A N 1
ATOM 663 C CA . LYS A 1 85 ? -12.593 -1.942 2.908 1.00 96.06 85 LYS A CA 1
ATOM 664 C C . LYS A 1 85 ? -11.773 -1.403 4.083 1.00 96.06 85 LYS A C 1
ATOM 666 O O . LYS A 1 85 ? -12.132 -1.654 5.231 1.00 96.06 85 LYS A O 1
ATOM 671 N N . ILE A 1 86 ? -10.734 -0.609 3.815 1.00 97.38 86 ILE A N 1
ATOM 672 C CA . ILE A 1 86 ? -9.894 -0.009 4.868 1.00 97.38 86 ILE A CA 1
ATOM 673 C C . ILE A 1 86 ? -10.675 1.002 5.709 1.00 97.38 86 ILE A C 1
ATOM 675 O O . ILE A 1 86 ? -10.615 0.956 6.935 1.00 97.38 86 ILE A O 1
ATOM 679 N N . LEU A 1 87 ? -11.452 1.884 5.074 1.00 96.94 87 LEU A N 1
ATOM 680 C CA . LEU A 1 87 ? -12.272 2.867 5.785 1.00 96.94 87 LEU A CA 1
ATOM 681 C C . LEU A 1 87 ? -13.323 2.205 6.677 1.00 96.94 87 LEU A C 1
ATOM 683 O O . LEU A 1 87 ? -13.623 2.729 7.744 1.00 96.94 87 LEU A O 1
ATOM 687 N N . THR A 1 88 ? -13.885 1.075 6.255 1.00 97.12 88 THR A N 1
ATOM 688 C CA . THR A 1 88 ? -14.868 0.323 7.044 1.00 97.12 88 THR A CA 1
ATOM 689 C C . THR A 1 88 ? -14.227 -0.249 8.301 1.00 97.12 88 THR A C 1
ATOM 691 O O . THR A 1 88 ? -14.764 -0.049 9.386 1.00 97.12 88 THR A O 1
ATOM 694 N N . GLN A 1 89 ? -13.054 -0.876 8.182 1.00 95.94 89 GLN A N 1
ATOM 695 C CA . GLN A 1 89 ? -12.329 -1.401 9.343 1.00 95.94 89 GLN A CA 1
ATOM 696 C C . GLN A 1 89 ? -11.907 -0.280 10.303 1.00 95.94 89 GLN A C 1
ATOM 698 O O . GLN A 1 89 ? -12.178 -0.355 11.499 1.00 95.94 89 GLN A O 1
ATOM 703 N N . LEU A 1 90 ? -11.369 0.826 9.776 1.00 95.75 90 LEU A N 1
ATOM 704 C CA . LEU A 1 90 ? -11.016 1.987 10.595 1.00 95.75 90 LEU A CA 1
ATOM 705 C C . LEU A 1 90 ? -12.239 2.592 11.304 1.00 95.75 90 LEU A C 1
ATOM 707 O O . LEU A 1 90 ? -12.150 2.952 12.474 1.00 95.75 90 LEU A O 1
ATOM 711 N N . LYS A 1 91 ? -13.391 2.694 10.628 1.00 95.06 91 LYS A N 1
ATOM 712 C CA . LYS A 1 91 ? -14.644 3.154 11.250 1.00 95.06 91 LYS A CA 1
ATOM 713 C C . LYS A 1 91 ? -15.081 2.224 12.375 1.00 95.06 91 LYS A C 1
ATOM 715 O O . LYS A 1 91 ? -15.432 2.726 13.437 1.00 95.06 91 LYS A O 1
ATOM 720 N N . SER A 1 92 ? -15.038 0.908 12.169 1.00 95.00 92 SER A N 1
ATOM 721 C CA . SER A 1 92 ? -15.354 -0.069 13.217 1.00 95.00 92 SER A CA 1
ATOM 722 C C . SER A 1 92 ? -14.435 0.087 14.424 1.00 95.00 92 SER A C 1
ATOM 724 O O . SER A 1 92 ? -14.922 0.127 15.552 1.00 95.00 92 SER A O 1
ATOM 726 N N . PHE A 1 93 ? -13.130 0.272 14.197 1.00 94.44 93 PHE A N 1
ATOM 727 C CA . PHE A 1 93 ? -12.190 0.564 15.274 1.00 94.44 93 PHE A CA 1
ATOM 728 C C . PHE A 1 93 ? -12.568 1.855 16.002 1.00 94.44 93 PHE A C 1
ATOM 730 O O . PHE A 1 93 ? -12.702 1.848 17.219 1.00 94.44 93 PHE A O 1
ATOM 737 N N . VAL A 1 94 ? -12.783 2.962 15.289 1.00 92.69 94 VAL A N 1
ATOM 738 C CA . VAL A 1 94 ? -13.138 4.243 15.919 1.00 92.69 94 VAL A CA 1
ATOM 739 C C . VAL A 1 94 ? -14.432 4.118 16.727 1.00 92.69 94 VAL A C 1
ATOM 741 O O . VAL A 1 94 ? -14.460 4.557 17.870 1.00 92.69 94 VAL A O 1
ATOM 744 N N . LEU A 1 95 ? -15.473 3.475 16.194 1.00 92.38 95 LEU A N 1
ATOM 745 C CA . LEU A 1 95 ? -16.746 3.277 16.898 1.00 92.38 95 LEU A CA 1
ATOM 746 C C . LEU A 1 95 ? -16.592 2.449 18.179 1.00 92.38 95 LEU A C 1
ATOM 748 O O . LEU A 1 95 ? -17.199 2.787 19.186 1.00 92.38 95 LEU A O 1
ATOM 752 N N . ALA A 1 96 ? -15.748 1.416 18.170 1.00 90.62 96 ALA A N 1
ATOM 753 C CA . ALA A 1 96 ? -15.458 0.622 19.365 1.00 90.62 96 ALA A CA 1
ATOM 754 C C . ALA A 1 96 ? -14.621 1.382 20.415 1.00 90.62 96 ALA A C 1
ATOM 756 O O . ALA A 1 96 ? -14.495 0.938 21.554 1.00 90.62 96 ALA A O 1
ATOM 757 N N . ASN A 1 97 ? -14.007 2.506 20.031 1.00 87.38 97 ASN A N 1
ATOM 758 C CA . ASN A 1 97 ? -12.985 3.192 20.817 1.00 87.38 97 ASN A CA 1
ATOM 759 C C . ASN A 1 97 ? -13.321 4.651 21.170 1.00 87.38 97 ASN A C 1
ATOM 761 O O . ASN A 1 97 ? -12.615 5.250 21.984 1.00 87.38 97 ASN A O 1
ATOM 765 N N . VAL A 1 98 ? -14.395 5.209 20.613 1.00 82.56 98 VAL A N 1
ATOM 766 C CA . VAL A 1 98 ? -15.042 6.4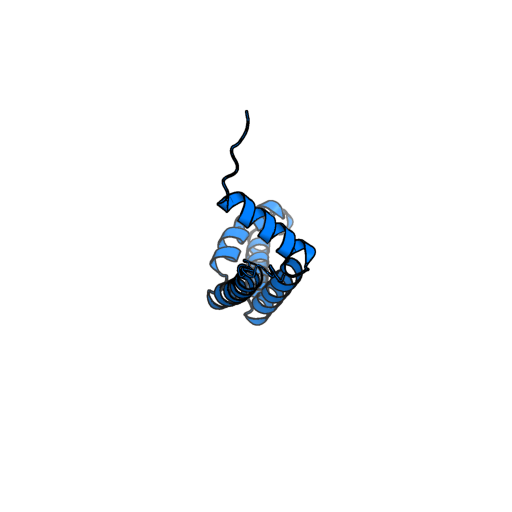47 21.063 1.00 82.56 98 VAL A CA 1
ATOM 767 C C . VAL A 1 98 ? -16.030 6.046 22.163 1.00 82.56 98 VAL A C 1
ATOM 769 O O . VAL A 1 98 ? -16.990 5.337 21.895 1.00 82.56 98 VAL A O 1
ATOM 772 N N . GLN A 1 99 ? -15.741 6.420 23.410 1.00 64.31 99 GLN A N 1
ATOM 773 C CA . GLN A 1 99 ? -16.430 5.944 24.621 1.00 64.31 99 GLN A CA 1
ATOM 774 C C . GLN A 1 99 ? -17.973 5.987 24.546 1.00 64.31 99 GLN A C 1
ATOM 776 O O . GLN A 1 99 ? -18.549 7.026 24.223 1.00 64.31 99 GLN A O 1
ATOM 781 N N . GLU A 1 100 ? -18.631 4.904 24.987 1.00 43.75 100 GLU A N 1
ATOM 782 C CA . GLU A 1 100 ? -19.922 5.009 25.678 1.00 43.75 100 GLU A CA 1
ATOM 783 C C . GLU A 1 100 ? -19.699 5.748 27.011 1.00 43.75 100 GLU A C 1
ATOM 785 O O . GLU A 1 100 ? -18.744 5.435 27.731 1.00 43.75 100 GLU A O 1
ATOM 790 N N . PRO A 1 101 ? -20.553 6.716 27.382 1.00 41.31 101 PRO A N 1
ATOM 791 C CA . PRO A 1 101 ? -20.492 7.312 28.703 1.00 41.31 101 PRO A CA 1
ATOM 792 C C . PRO A 1 101 ? -20.864 6.248 29.740 1.00 41.31 101 PRO A C 1
ATOM 794 O O . PRO A 1 101 ? -22.018 5.834 29.822 1.00 41.31 101 PRO A O 1
ATOM 797 N N . THR A 1 102 ? -19.920 5.840 30.589 1.00 45.69 102 THR A N 1
ATOM 798 C CA . THR A 1 102 ? -20.255 5.195 31.863 1.00 45.69 102 THR A CA 1
ATOM 799 C C . THR A 1 102 ? -20.915 6.243 32.759 1.00 45.69 102 THR A C 1
ATOM 801 O O . THR A 1 102 ? -20.258 6.897 33.568 1.00 45.69 102 THR A O 1
ATOM 804 N N . ASN A 1 103 ? -22.215 6.459 32.560 1.00 47.78 103 ASN A N 1
ATOM 805 C CA . ASN A 1 103 ? -23.060 7.234 33.452 1.00 47.78 103 ASN A CA 1
ATOM 806 C C . ASN A 1 103 ? -23.750 6.248 34.395 1.00 47.78 103 ASN A C 1
ATOM 808 O O . ASN A 1 103 ? -24.576 5.446 33.968 1.00 47.78 103 ASN A O 1
ATOM 812 N N . GLY A 1 104 ? -23.363 6.265 35.664 1.00 46.19 104 GLY A N 1
ATOM 813 C CA . GLY A 1 104 ? -23.860 5.307 36.641 1.00 46.19 104 GLY A CA 1
ATOM 814 C C . GLY A 1 104 ? -23.206 5.512 37.991 1.00 46.19 104 GLY A C 1
ATOM 815 O O . GLY A 1 104 ? -22.435 4.681 38.448 1.00 46.19 104 GLY A O 1
ATOM 816 N N . SER A 1 105 ? -23.493 6.661 38.591 1.00 52.44 105 SER A N 1
ATOM 817 C CA . SER A 1 105 ? -23.425 6.884 40.029 1.00 52.44 105 SER A CA 1
ATOM 818 C C . SER A 1 105 ? -24.014 5.694 40.795 1.00 52.44 105 SER A C 1
ATOM 820 O O . SER A 1 105 ? -25.235 5.557 40.846 1.00 52.44 105 SER A O 1
ATOM 822 N N . ASP A 1 106 ? -23.169 4.880 41.421 1.00 48.53 106 ASP A N 1
ATOM 823 C CA . ASP A 1 106 ? -23.591 4.040 42.540 1.00 48.53 106 ASP A CA 1
ATOM 824 C C . ASP A 1 106 ? -23.307 4.824 43.827 1.00 48.53 106 ASP A C 1
ATOM 826 O O . ASP A 1 106 ? -22.257 4.713 44.460 1.00 48.53 106 ASP A O 1
ATOM 830 N N . ILE A 1 107 ? -24.222 5.753 44.118 1.00 61.88 107 ILE A N 1
ATOM 831 C CA . ILE A 1 107 ? -24.428 6.278 45.464 1.00 61.88 107 ILE A CA 1
ATOM 832 C C . ILE A 1 107 ? -25.438 5.323 46.098 1.00 61.88 107 IL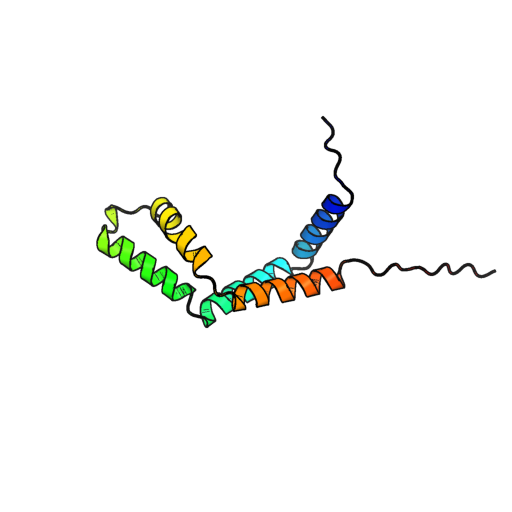E A C 1
ATOM 834 O O . ILE A 1 107 ? -26.627 5.383 45.785 1.00 61.88 107 ILE A O 1
ATOM 838 N N . GLY A 1 108 ? -24.954 4.451 46.975 1.00 46.19 108 GLY A N 1
ATOM 839 C CA . GLY A 1 108 ? -25.761 3.625 47.867 1.00 46.19 108 GLY A CA 1
ATOM 840 C C . GLY A 1 108 ? -25.340 3.866 49.319 1.00 46.19 108 GLY A C 1
ATOM 841 O O . GLY A 1 108 ? -24.174 4.186 49.535 1.00 46.19 108 GLY A O 1
ATOM 842 N N . PRO A 1 109 ? -26.289 3.787 50.268 1.00 53.75 109 PRO A N 1
ATOM 843 C CA . PRO A 1 109 ? -26.321 4.551 51.522 1.00 53.75 109 PRO A CA 1
ATOM 844 C C . PRO A 1 109 ? -25.203 4.253 52.525 1.00 53.75 109 PRO A C 1
ATOM 846 O O . PRO A 1 109 ? -24.723 3.099 52.575 1.00 53.75 109 PRO A O 1
#

pLDDT: mean 87.77, std 16.5, range [38.5, 97.81]

Sequence (109 aa):
MTQSTTPSDQLRVNLEQRLTESGEKEHLQEILRASLIECGWKDQIKARCRDIIGTRGVANVTVEELMREISPMAHSSIPDEVKVKILTQLKSFVLANVQEPTNGSDIGP